Protein AF-A0A9X0DDA7-F1 (afdb_monomer_lite)

Secondary structure (DSSP, 8-state):
---HHHHBSS----SSSHHHHHHHHB--TTT-TT---HHHHHHH-EEEEEEEESS--HHHHHHHHHHHHHHHHHHHHH-SEEEEEEEEEEEEETTEEPHHHHHHHHHHHHHH---GGGPEEEEETTEEEEEEE-TTS-EEEEEEEETTTS--SHHHHHHHHHHIIIIIIHHHHHH--

pLDDT: mean 84.05, std 11.5, range [39.94, 97.0]

Radius of gyration: 23.12 Å; chains: 1; bounding box: 68×33×48 Å

Foldseek 3Di:
DDDCVQFFPDSDADPVCRVVRNVVGGDDPVPPPPPPVVVVCLQVDEAEAEEEEEPDDLVVLLVVLLVVLVCLVCVVVSNHAYEYEYEYFPQDEPHDGDPVVVSSLVSCCVRQVDDPVQWDWDADQQGIKTWDQGPSGYIYMYHRGYVVRFPGDPVRSVVVVCCCVVPPVVVVVVVVD

InterPro domains:
  IPR004835 Chitin synthase [PTHR22914] (6-169)

Organism: NCBI:txid174260

Structure (mmCIF, N/CA/C/O backbone):
data_AF-A0A9X0DDA7-F1
#
_entry.id   AF-A0A9X0DDA7-F1
#
loop_
_atom_site.group_PDB
_atom_site.id
_atom_site.type_symbol
_atom_site.label_atom_id
_atom_site.label_alt_id
_atom_site.label_comp_id
_atom_site.label_asym_id
_atom_site.label_entity_id
_atom_site.label_seq_id
_atom_site.pdbx_PDB_ins_code
_atom_site.Cartn_x
_atom_site.Cartn_y
_atom_site.Cartn_z
_atom_site.occupancy
_atom_site.B_iso_or_equiv
_atom_site.auth_seq_id
_atom_site.auth_comp_id
_atom_site.auth_asym_id
_atom_site.auth_atom_id
_atom_site.pdbx_PDB_model_num
ATOM 1 N N . MET A 1 1 ? 30.275 8.093 -29.494 1.00 56.16 1 MET A N 1
ATOM 2 C CA . MET A 1 1 ? 31.049 6.860 -29.222 1.00 56.16 1 MET A CA 1
ATOM 3 C C . MET A 1 1 ? 30.500 6.212 -27.956 1.00 56.16 1 MET A C 1
ATOM 5 O O . MET A 1 1 ? 30.146 6.948 -27.041 1.00 56.16 1 MET A O 1
ATOM 9 N N . ALA A 1 2 ? 30.347 4.885 -27.920 1.00 73.94 2 ALA A N 1
ATOM 10 C CA . ALA A 1 2 ? 29.876 4.165 -26.730 1.00 73.94 2 ALA A CA 1
ATOM 11 C C . ALA A 1 2 ? 30.948 4.181 -25.621 1.00 73.94 2 ALA A C 1
ATOM 13 O O . ALA A 1 2 ? 32.136 4.287 -25.921 1.00 73.94 2 ALA A O 1
ATOM 14 N N . LYS A 1 3 ? 30.540 4.111 -24.347 1.00 79.38 3 LYS A N 1
ATOM 15 C CA . LYS A 1 3 ? 31.478 4.109 -23.209 1.00 79.38 3 LYS A CA 1
ATOM 16 C C . LYS A 1 3 ? 32.212 2.768 -23.127 1.00 79.38 3 LYS A C 1
ATOM 18 O O . LYS A 1 3 ? 31.603 1.727 -23.349 1.00 79.38 3 LYS A O 1
ATOM 23 N N . GLU A 1 4 ? 33.477 2.773 -22.724 1.00 78.81 4 GLU A N 1
ATOM 24 C CA . GLU A 1 4 ? 34.276 1.547 -22.550 1.00 78.81 4 GLU A CA 1
ATOM 25 C C . GLU A 1 4 ? 33.597 0.529 -21.616 1.00 78.81 4 GLU A C 1
ATOM 27 O O . GLU A 1 4 ? 33.517 -0.654 -21.938 1.00 78.81 4 GLU A O 1
ATOM 32 N N . SER A 1 5 ? 32.975 1.008 -20.532 1.00 76.94 5 SER A N 1
ATOM 33 C CA . SER A 1 5 ? 32.204 0.185 -19.588 1.00 76.94 5 SER A CA 1
ATOM 34 C C . SER A 1 5 ? 30.989 -0.522 -20.197 1.00 76.94 5 SER A C 1
ATOM 36 O O . SER A 1 5 ? 30.481 -1.477 -19.614 1.00 76.94 5 SER A O 1
ATOM 38 N N . SER A 1 6 ? 30.505 -0.051 -21.350 1.00 77.00 6 SER A N 1
ATOM 39 C CA . SER A 1 6 ? 29.426 -0.700 -22.102 1.00 77.00 6 SER A CA 1
ATOM 40 C C . SER A 1 6 ? 29.931 -1.689 -23.151 1.00 77.00 6 SER A C 1
ATOM 42 O O . SER A 1 6 ? 29.166 -2.544 -23.580 1.00 77.00 6 SER A O 1
ATOM 44 N N . LEU A 1 7 ? 31.200 -1.587 -23.559 1.00 83.50 7 LEU A N 1
ATOM 45 C CA . LEU A 1 7 ? 31.784 -2.389 -24.636 1.00 83.50 7 LEU A CA 1
ATOM 46 C C . LEU A 1 7 ? 32.571 -3.597 -24.123 1.00 83.50 7 LEU A C 1
ATOM 48 O O . LEU A 1 7 ? 32.637 -4.600 -24.828 1.00 83.50 7 LEU A O 1
ATOM 52 N N . PHE A 1 8 ? 33.152 -3.517 -22.923 1.00 87.06 8 PHE A N 1
ATOM 53 C CA . PHE A 1 8 ? 34.007 -4.567 -22.364 1.00 87.06 8 PHE A CA 1
ATOM 54 C C . PHE A 1 8 ? 33.507 -5.054 -20.996 1.00 87.06 8 PHE A C 1
ATOM 56 O O . PHE A 1 8 ? 32.849 -4.317 -20.255 1.00 87.06 8 PHE A O 1
ATOM 63 N N . TRP A 1 9 ? 33.778 -6.312 -20.650 1.00 80.38 9 TRP A N 1
ATOM 64 C CA . TRP A 1 9 ? 33.483 -6.860 -19.319 1.00 80.38 9 TRP A CA 1
ATOM 65 C C . TRP A 1 9 ? 34.364 -6.209 -18.253 1.00 80.38 9 TRP A C 1
ATOM 67 O O . TRP A 1 9 ? 33.870 -5.792 -17.206 1.00 80.38 9 TRP A O 1
ATOM 77 N N . MET A 1 10 ? 35.645 -6.040 -18.573 1.00 83.81 10 MET A N 1
ATOM 78 C CA . MET A 1 10 ? 36.640 -5.343 -17.770 1.00 83.81 10 MET A CA 1
ATOM 79 C C . MET A 1 10 ? 37.211 -4.166 -18.574 1.00 83.81 10 MET A C 1
ATOM 81 O O . MET A 1 10 ? 37.868 -4.397 -19.584 1.00 83.81 10 MET A O 1
ATOM 85 N N . PRO A 1 11 ? 37.010 -2.906 -18.166 1.00 81.19 11 PRO A N 1
ATOM 86 C CA . PRO A 1 11 ? 37.596 -1.752 -18.847 1.00 81.19 11 PRO A CA 1
ATOM 87 C C . PRO A 1 11 ? 39.070 -1.602 -18.435 1.00 81.19 11 PRO A C 1
ATOM 89 O O . PRO A 1 11 ? 39.436 -0.725 -17.654 1.00 81.19 11 PRO A O 1
ATOM 92 N N . THR A 1 12 ? 39.902 -2.560 -18.841 1.00 86.12 12 THR A N 1
ATOM 93 C CA . THR A 1 12 ? 41.324 -2.622 -18.496 1.00 86.12 12 THR A CA 1
ATOM 94 C C . THR A 1 12 ? 42.169 -2.834 -19.741 1.00 86.12 12 THR A C 1
ATOM 96 O O . THR A 1 12 ? 41.787 -3.551 -20.667 1.00 86.12 12 THR A O 1
ATOM 99 N N . TYR A 1 13 ? 43.356 -2.234 -19.740 1.00 86.62 13 TYR A N 1
ATOM 100 C CA . TYR A 1 13 ? 44.338 -2.387 -20.804 1.00 86.62 13 TYR A CA 1
ATOM 101 C C . TYR A 1 13 ? 45.270 -3.574 -20.528 1.00 86.62 13 TYR A C 1
ATOM 103 O O . TYR A 1 13 ? 45.817 -3.693 -19.431 1.00 86.62 13 TYR A O 1
ATOM 111 N N . ASN A 1 14 ? 45.489 -4.423 -21.534 1.00 89.25 14 ASN A N 1
ATOM 112 C CA . ASN A 1 14 ? 46.478 -5.498 -21.497 1.00 89.25 14 ASN A CA 1
ATOM 113 C C . ASN A 1 14 ? 47.462 -5.322 -22.661 1.00 89.25 14 ASN A C 1
ATOM 115 O O . ASN A 1 14 ? 47.092 -5.499 -23.817 1.00 89.25 14 ASN A O 1
ATOM 119 N N . GLY A 1 15 ? 48.710 -4.967 -22.347 1.00 90.06 15 GLY A N 1
ATOM 120 C CA . GLY A 1 15 ? 49.747 -4.718 -23.353 1.00 90.06 15 GLY A CA 1
ATOM 121 C C . GLY A 1 15 ? 50.476 -5.967 -23.856 1.00 90.06 15 GLY A C 1
ATOM 122 O O . GLY A 1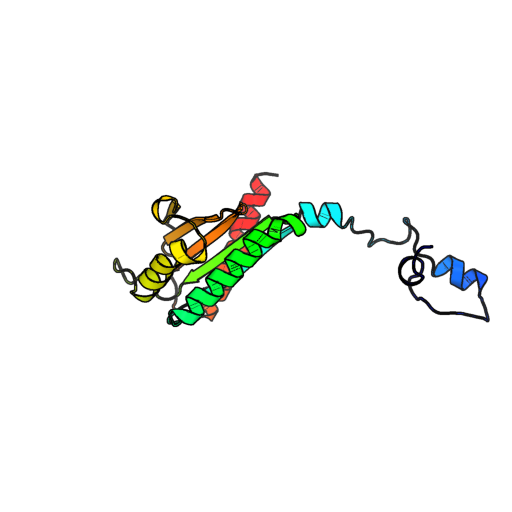 15 ? 51.162 -5.884 -24.867 1.00 90.06 15 GLY A O 1
ATOM 123 N N . VAL A 1 16 ? 50.349 -7.111 -23.174 1.00 92.56 16 VAL A N 1
ATOM 124 C CA . VAL A 1 16 ? 51.055 -8.351 -23.549 1.00 92.56 16 VAL A CA 1
ATOM 125 C C . VAL A 1 16 ? 50.271 -9.125 -24.611 1.00 92.56 16 VAL A C 1
ATOM 127 O O . VAL A 1 16 ? 50.860 -9.688 -25.526 1.00 92.56 16 VAL A O 1
ATOM 130 N N . LEU A 1 17 ? 48.939 -9.128 -24.509 1.00 91.75 17 LEU A N 1
ATOM 131 C CA . LEU A 1 17 ? 48.029 -9.821 -25.428 1.00 91.75 17 LEU A CA 1
ATOM 132 C C . LEU A 1 17 ? 46.852 -8.912 -25.792 1.00 91.75 17 LEU A C 1
ATOM 134 O O . LEU A 1 17 ? 45.703 -9.208 -25.466 1.00 91.75 17 LEU A O 1
ATOM 138 N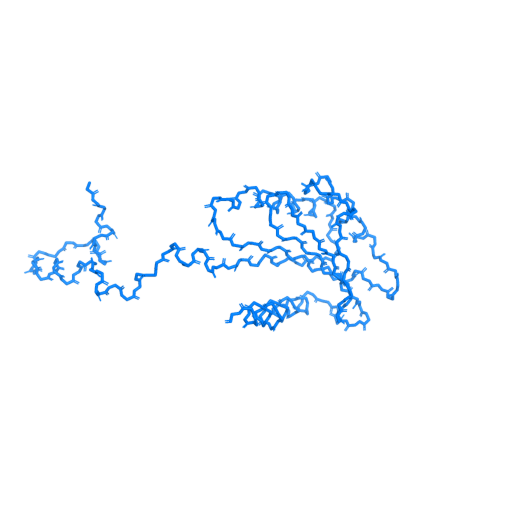 N . LEU A 1 18 ? 47.141 -7.772 -26.422 1.00 90.94 18 LEU A N 1
ATOM 139 C CA . LEU A 1 18 ? 46.137 -6.736 -26.673 1.00 90.94 18 LEU A CA 1
ATOM 140 C C . LEU A 1 18 ? 44.966 -7.245 -27.521 1.00 90.94 18 LEU A C 1
ATOM 142 O O . LEU A 1 18 ? 43.811 -7.044 -27.154 1.00 90.94 18 LEU A O 1
ATOM 146 N N . GLU A 1 19 ? 45.246 -7.919 -28.636 1.00 90.44 19 GLU A N 1
ATOM 147 C CA . GLU A 1 19 ? 44.202 -8.351 -29.571 1.00 90.44 19 GLU A CA 1
ATOM 148 C C . GLU A 1 19 ? 43.313 -9.445 -28.972 1.00 90.44 19 GLU A C 1
ATOM 150 O O . GLU A 1 19 ? 42.088 -9.353 -29.036 1.00 90.44 19 GLU A O 1
ATOM 155 N N . GLN A 1 20 ? 43.910 -10.445 -28.320 1.00 91.50 20 GLN A N 1
ATOM 156 C CA . GLN A 1 20 ? 43.175 -11.520 -27.654 1.00 91.50 20 GLN A CA 1
ATOM 157 C C . GLN A 1 20 ? 42.358 -10.980 -26.480 1.00 91.50 20 GLN A C 1
ATOM 159 O O . GLN A 1 20 ? 41.206 -11.377 -26.303 1.00 91.50 20 GLN A O 1
ATOM 164 N N . HIS A 1 21 ? 42.926 -10.048 -25.706 1.00 90.06 21 HIS A N 1
ATOM 165 C CA . HIS A 1 21 ? 42.217 -9.381 -24.617 1.00 90.06 21 HIS A CA 1
ATOM 166 C C . HIS A 1 21 ? 41.020 -8.602 -25.151 1.00 90.06 21 HIS A C 1
ATOM 168 O O . HIS A 1 21 ? 39.920 -8.793 -24.655 1.00 90.06 21 HIS A O 1
ATOM 174 N N . LEU A 1 22 ? 41.179 -7.794 -26.203 1.00 88.75 22 LEU A N 1
ATOM 175 C CA . LEU A 1 22 ? 40.065 -7.053 -26.800 1.00 88.75 22 LEU A CA 1
ATOM 176 C C . LEU A 1 22 ? 38.978 -7.975 -27.367 1.00 88.75 22 LEU A C 1
ATOM 178 O O . LEU A 1 22 ? 37.800 -7.683 -27.181 1.00 88.75 22 LEU A O 1
ATOM 182 N N . LEU A 1 23 ? 39.347 -9.075 -28.030 1.00 87.00 23 LEU A N 1
ATOM 183 C CA . LEU A 1 23 ? 38.392 -10.020 -28.619 1.00 87.00 23 LEU A CA 1
ATOM 184 C C . LEU A 1 23 ? 37.579 -10.775 -27.559 1.00 87.00 23 LEU A C 1
ATOM 186 O O . LEU A 1 23 ? 36.363 -10.890 -27.700 1.00 87.00 23 LEU A O 1
ATOM 190 N N . LEU A 1 24 ? 38.235 -11.269 -26.504 1.00 85.12 24 LEU A N 1
ATOM 191 C CA . LEU A 1 24 ? 37.601 -12.071 -25.449 1.00 85.12 24 LEU A CA 1
ATOM 192 C C . LEU A 1 24 ? 36.859 -11.224 -24.410 1.00 85.12 24 LEU A C 1
ATOM 194 O O . LEU A 1 24 ? 35.877 -11.670 -23.826 1.00 85.12 24 LEU A O 1
ATOM 198 N N . ASN A 1 25 ? 37.327 -10.002 -24.163 1.00 86.12 25 ASN A N 1
ATOM 199 C CA . ASN A 1 25 ? 36.762 -9.101 -23.162 1.00 86.12 25 ASN A CA 1
ATOM 200 C C . ASN A 1 25 ? 35.614 -8.246 -23.721 1.00 86.12 25 ASN A C 1
ATOM 202 O O . ASN A 1 25 ? 34.936 -7.554 -22.962 1.00 86.12 25 ASN A O 1
ATOM 206 N N . ARG A 1 26 ? 35.387 -8.253 -25.041 1.00 85.31 26 ARG A N 1
ATOM 207 C CA . ARG A 1 26 ? 34.272 -7.535 -25.667 1.00 85.31 26 ARG A CA 1
ATOM 208 C C . ARG A 1 26 ? 32.942 -8.175 -25.281 1.00 85.31 26 ARG A C 1
ATOM 210 O O . ARG A 1 26 ? 32.769 -9.386 -25.383 1.00 85.31 26 ARG A O 1
ATOM 217 N N . ARG A 1 27 ? 31.973 -7.348 -24.896 1.00 79.50 27 ARG A N 1
ATOM 218 C CA . ARG A 1 27 ? 30.587 -7.782 -24.716 1.00 79.50 27 ARG A CA 1
ATOM 219 C C . ARG A 1 27 ? 29.956 -7.979 -26.091 1.00 79.50 27 ARG A C 1
ATOM 221 O O . ARG A 1 27 ? 29.795 -7.014 -26.836 1.00 79.50 27 ARG A O 1
ATOM 228 N N . ASN A 1 28 ? 29.598 -9.217 -26.414 1.00 73.38 28 ASN A N 1
ATOM 229 C CA . ASN A 1 28 ? 28.855 -9.563 -27.623 1.00 73.38 28 ASN A CA 1
ATOM 230 C C . ASN A 1 28 ? 27.470 -10.097 -27.239 1.00 73.38 28 ASN A C 1
ATOM 232 O O . ASN A 1 28 ? 27.333 -10.734 -26.198 1.00 73.38 28 ASN A O 1
ATOM 236 N N . GLU A 1 29 ? 26.471 -9.917 -28.108 1.00 65.88 29 GLU A N 1
ATOM 237 C CA . GLU A 1 29 ? 25.095 -10.407 -27.889 1.00 65.88 29 GLU A CA 1
ATOM 238 C C . GLU A 1 29 ? 25.026 -11.926 -27.633 1.00 65.88 29 GLU A C 1
ATOM 240 O O . GLU A 1 29 ? 24.130 -12.389 -26.941 1.00 65.88 29 GLU A O 1
ATOM 245 N N . ILE A 1 30 ? 25.993 -12.692 -28.154 1.00 65.75 30 ILE A N 1
ATOM 246 C CA . ILE A 1 30 ? 26.083 -14.158 -28.018 1.00 65.75 30 ILE A CA 1
ATOM 247 C C . ILE A 1 30 ? 26.724 -14.585 -26.685 1.00 65.75 30 ILE A C 1
ATOM 249 O O . ILE A 1 30 ? 26.402 -15.641 -26.161 1.00 65.75 30 ILE A O 1
ATOM 253 N N . THR A 1 31 ? 27.659 -13.793 -26.151 1.00 60.59 31 THR A N 1
ATOM 254 C CA . THR A 1 31 ? 28.410 -14.109 -24.914 1.00 60.59 31 THR A CA 1
ATOM 255 C C . THR A 1 31 ? 27.774 -13.515 -23.663 1.00 60.59 31 THR A C 1
ATOM 257 O O . THR A 1 31 ? 28.211 -13.773 -22.547 1.00 60.59 31 THR A O 1
ATOM 260 N N . ASP A 1 32 ? 26.807 -12.628 -23.856 1.00 64.12 32 ASP A N 1
ATOM 261 C CA . ASP A 1 32 ? 26.129 -11.914 -22.793 1.00 64.12 32 ASP A CA 1
ATOM 262 C C . ASP A 1 32 ? 24.838 -12.673 -22.457 1.00 64.12 32 ASP A C 1
ATOM 264 O O . ASP A 1 32 ? 23.732 -12.255 -22.795 1.00 64.12 32 ASP A O 1
ATOM 268 N N . ASP A 1 33 ? 25.001 -13.813 -21.767 1.00 55.16 33 ASP A N 1
ATOM 269 C CA . ASP A 1 33 ? 23.911 -14.631 -21.193 1.00 55.16 33 ASP A CA 1
ATOM 270 C C . ASP A 1 33 ? 22.979 -13.801 -20.278 1.00 55.16 33 ASP A C 1
ATOM 272 O O . ASP A 1 33 ? 21.862 -14.205 -19.955 1.00 55.16 33 ASP A O 1
ATOM 276 N N . TYR A 1 34 ? 23.439 -12.609 -19.878 1.00 54.59 34 TYR A N 1
ATOM 277 C CA . TYR A 1 34 ? 22.748 -11.617 -19.066 1.00 54.59 34 TYR A CA 1
ATOM 278 C C . TYR A 1 34 ? 22.339 -10.366 -19.859 1.00 54.59 34 TYR A C 1
ATOM 280 O O . TYR A 1 34 ? 22.093 -9.323 -19.241 1.00 54.59 34 TYR A O 1
ATOM 288 N N . GLN A 1 35 ? 22.143 -10.450 -21.185 1.00 54.81 35 GLN A N 1
ATOM 289 C CA . GLN A 1 35 ? 21.286 -9.499 -21.909 1.00 54.81 35 GLN A CA 1
ATOM 290 C C . GLN A 1 35 ? 19.837 -9.681 -21.477 1.00 54.81 35 GLN A C 1
ATOM 292 O O . GLN A 1 35 ? 18.933 -10.030 -22.239 1.00 54.81 35 GLN A O 1
ATOM 297 N N . VAL A 1 36 ? 19.592 -9.418 -20.202 1.00 57.78 36 VAL A N 1
ATOM 298 C CA . VAL A 1 36 ? 18.261 -9.331 -19.686 1.00 57.78 36 VAL A CA 1
ATOM 299 C C . VAL A 1 36 ? 17.673 -8.095 -20.335 1.00 57.78 36 VAL A C 1
ATOM 301 O O . VAL A 1 36 ? 18.057 -6.969 -20.016 1.00 57.78 36 VAL A O 1
ATOM 304 N N . LYS A 1 37 ? 16.782 -8.306 -21.307 1.00 63.62 37 LYS A N 1
ATOM 305 C CA . LYS A 1 37 ? 16.078 -7.239 -22.012 1.00 63.62 37 LYS A CA 1
ATOM 306 C C . LYS A 1 37 ? 15.376 -6.375 -20.973 1.00 63.62 37 LYS A C 1
ATOM 308 O O . LYS A 1 37 ? 14.265 -6.663 -20.533 1.00 63.62 37 LYS A O 1
ATOM 313 N N . GLN A 1 38 ? 16.034 -5.293 -20.573 1.00 63.09 38 GLN A N 1
ATOM 314 C CA . GLN A 1 38 ? 15.631 -4.485 -19.426 1.00 63.09 38 GLN A CA 1
ATOM 315 C C . GLN A 1 38 ? 14.215 -3.927 -19.610 1.00 63.09 38 GLN A C 1
ATOM 317 O O . GLN A 1 38 ? 13.481 -3.760 -18.644 1.00 63.09 38 GLN A O 1
ATOM 322 N N . ARG A 1 39 ? 13.803 -3.707 -20.865 1.00 63.56 39 ARG A N 1
ATOM 323 C CA . ARG A 1 39 ? 12.437 -3.315 -21.232 1.00 63.56 39 ARG A CA 1
ATOM 324 C C . ARG A 1 39 ? 11.403 -4.413 -20.961 1.00 63.56 39 ARG A C 1
ATOM 326 O O . ARG A 1 39 ? 10.349 -4.101 -20.422 1.00 63.56 39 ARG A O 1
ATOM 333 N N . GLU A 1 40 ? 11.698 -5.669 -21.296 1.00 65.31 40 GLU A N 1
ATOM 334 C CA . GLU A 1 40 ? 10.802 -6.801 -21.012 1.00 65.31 40 GLU A CA 1
ATOM 335 C C . GLU A 1 40 ? 10.715 -7.065 -19.503 1.00 65.31 40 GLU A C 1
ATOM 337 O O . GLU A 1 40 ? 9.615 -7.224 -18.984 1.00 65.31 40 GLU A O 1
ATOM 342 N N . LEU A 1 41 ? 11.833 -6.993 -18.767 1.00 66.81 41 LEU A N 1
ATOM 343 C CA . LEU A 1 41 ? 11.803 -7.071 -17.300 1.00 66.81 41 LEU A CA 1
ATOM 344 C C . LEU A 1 41 ? 10.965 -5.969 -16.665 1.00 66.81 41 LEU A C 1
ATOM 346 O O . LEU A 1 41 ? 10.208 -6.226 -15.737 1.00 66.81 41 LEU A O 1
ATOM 350 N N . VAL A 1 42 ? 11.142 -4.725 -17.110 1.00 70.00 42 VAL A N 1
ATOM 351 C CA . VAL A 1 42 ? 10.420 -3.582 -16.545 1.00 70.00 42 VAL A CA 1
ATOM 352 C C . VAL A 1 42 ? 8.918 -3.753 -16.756 1.00 70.00 42 VAL A C 1
ATOM 354 O O . VAL A 1 42 ? 8.160 -3.556 -15.812 1.00 70.00 42 VAL A O 1
ATOM 357 N N . ASN A 1 43 ? 8.501 -4.200 -17.940 1.00 68.62 43 ASN A N 1
ATOM 358 C CA . ASN A 1 43 ? 7.089 -4.434 -18.231 1.00 68.62 43 ASN A CA 1
ATOM 359 C C . ASN A 1 43 ? 6.518 -5.649 -17.476 1.00 68.62 43 ASN A C 1
ATOM 361 O O . ASN A 1 43 ? 5.347 -5.635 -17.108 1.00 68.62 43 ASN A O 1
ATOM 365 N N . ASN A 1 44 ? 7.337 -6.672 -17.215 1.00 72.50 44 ASN A N 1
ATOM 366 C CA . ASN A 1 44 ? 6.914 -7.908 -16.549 1.00 72.50 44 ASN A CA 1
ATOM 367 C C . ASN A 1 44 ? 7.150 -7.913 -15.029 1.00 72.50 44 ASN A C 1
ATOM 369 O O . ASN A 1 44 ? 6.862 -8.919 -14.383 1.00 72.50 44 ASN A O 1
ATOM 373 N N . SER A 1 45 ? 7.681 -6.831 -14.449 1.00 80.44 45 SER A N 1
ATOM 374 C CA . SER A 1 45 ? 7.966 -6.747 -13.013 1.00 80.44 45 SER A CA 1
ATOM 375 C C . SER A 1 45 ? 6.900 -5.948 -12.270 1.00 80.44 45 SER A C 1
ATOM 377 O O . SER A 1 45 ? 6.557 -4.819 -12.631 1.00 80.44 45 SER A O 1
ATOM 379 N N . CYS A 1 46 ? 6.408 -6.545 -11.185 1.00 85.00 46 CYS A N 1
ATOM 380 C CA . CYS A 1 46 ? 5.531 -5.905 -10.216 1.00 85.00 46 CYS A CA 1
ATOM 381 C C . CYS A 1 46 ? 6.301 -5.649 -8.917 1.00 85.00 46 CYS A C 1
ATOM 383 O O . CYS A 1 46 ? 7.003 -6.528 -8.416 1.00 85.00 46 CYS A O 1
ATOM 385 N N . VAL A 1 47 ? 6.184 -4.439 -8.375 1.00 89.06 47 VAL A N 1
ATOM 386 C CA . VAL A 1 47 ? 6.799 -4.033 -7.108 1.00 89.06 47 VAL A CA 1
ATOM 387 C C . VAL A 1 47 ? 5.715 -3.929 -6.044 1.00 89.06 47 VAL A C 1
ATOM 389 O O . VAL A 1 47 ? 4.791 -3.129 -6.172 1.00 89.06 47 VAL A O 1
ATOM 392 N N . TYR A 1 48 ? 5.865 -4.704 -4.972 1.00 91.19 48 TYR A N 1
ATOM 393 C CA . TYR A 1 48 ? 4.976 -4.666 -3.814 1.00 91.19 48 TYR A CA 1
ATOM 394 C C . TYR A 1 48 ? 5.636 -3.899 -2.668 1.00 91.19 48 TYR A C 1
ATOM 396 O O . TYR A 1 48 ? 6.641 -4.337 -2.107 1.00 91.19 48 TYR A O 1
ATOM 404 N N . ILE A 1 49 ? 5.061 -2.759 -2.296 1.00 93.25 49 ILE A N 1
ATOM 405 C CA . ILE A 1 49 ? 5.499 -1.957 -1.151 1.00 93.25 49 ILE A CA 1
ATOM 406 C C . ILE A 1 49 ? 4.690 -2.404 0.062 1.00 93.25 49 ILE A C 1
ATOM 408 O O . ILE A 1 49 ? 3.501 -2.113 0.144 1.00 93.25 49 ILE A O 1
ATOM 412 N N . CYS A 1 50 ? 5.318 -3.115 0.996 1.00 91.94 50 CYS A N 1
ATOM 413 C CA . CYS A 1 50 ? 4.659 -3.607 2.206 1.00 91.94 50 CYS A CA 1
ATOM 414 C C . CYS A 1 50 ? 5.139 -2.830 3.434 1.00 91.94 50 CYS A C 1
ATOM 416 O O . CYS A 1 50 ? 6.317 -2.888 3.782 1.00 91.94 50 CYS A O 1
ATOM 418 N N . THR A 1 51 ? 4.216 -2.167 4.128 1.00 92.19 51 THR A N 1
ATOM 419 C CA . THR A 1 51 ? 4.498 -1.420 5.361 1.00 92.19 51 THR A CA 1
ATOM 420 C C . THR A 1 51 ? 3.632 -1.945 6.497 1.00 92.19 51 THR A C 1
ATOM 422 O O . THR A 1 51 ? 2.470 -2.281 6.289 1.00 92.19 51 THR A O 1
ATOM 425 N N . THR A 1 52 ? 4.168 -2.020 7.715 1.00 90.44 52 THR A N 1
ATOM 426 C CA . THR A 1 52 ? 3.398 -2.408 8.908 1.00 90.44 52 THR A CA 1
ATOM 427 C C . THR A 1 52 ? 3.170 -1.205 9.812 1.00 90.44 52 THR A C 1
ATOM 429 O O . THR A 1 52 ? 4.128 -0.493 10.093 1.00 90.44 52 THR A O 1
ATOM 432 N N . MET A 1 53 ? 1.950 -1.034 10.318 1.00 90.62 53 MET A N 1
ATOM 433 C CA . MET A 1 53 ? 1.580 0.003 11.288 1.00 90.62 53 MET A CA 1
ATOM 434 C C . MET A 1 53 ? 0.945 -0.609 12.535 1.00 90.62 53 MET A C 1
ATOM 436 O O . MET A 1 53 ? 0.374 -1.701 12.475 1.00 90.62 53 MET A O 1
ATOM 440 N N . TYR A 1 54 ? 1.030 0.106 13.656 1.00 87.06 54 TYR A N 1
ATOM 441 C CA . TYR A 1 54 ? 0.291 -0.220 14.877 1.00 87.06 54 TYR A CA 1
ATOM 442 C C . TYR A 1 54 ? -0.195 1.047 15.596 1.00 87.06 54 TYR A C 1
ATOM 444 O O . TYR A 1 54 ? -1.276 1.543 15.301 1.00 87.06 54 TYR A O 1
ATOM 452 N N . HIS A 1 55 ? 0.608 1.591 16.509 1.00 86.88 55 HIS A N 1
ATOM 453 C CA . HIS A 1 55 ? 0.314 2.809 17.270 1.00 86.88 55 HIS A CA 1
ATOM 454 C C . HIS A 1 55 ? 1.249 3.943 16.844 1.00 86.88 55 HIS A C 1
ATOM 456 O O . HIS A 1 55 ? 1.890 4.567 17.684 1.00 86.88 55 HIS A O 1
ATOM 462 N N . GLU A 1 56 ? 1.366 4.148 15.534 1.00 89.25 56 GLU A N 1
ATOM 463 C CA . GLU A 1 56 ? 2.138 5.272 14.998 1.00 89.25 56 GLU A CA 1
ATOM 464 C C . GLU A 1 56 ? 1.396 6.590 15.283 1.00 89.25 56 GLU A C 1
ATOM 466 O O . GLU A 1 56 ? 0.179 6.600 15.516 1.00 89.25 56 GLU A O 1
ATOM 471 N N . ILE A 1 57 ? 2.113 7.710 15.270 1.00 94.25 57 ILE A N 1
ATOM 472 C CA . ILE A 1 57 ? 1.491 9.035 15.418 1.00 94.25 57 ILE A CA 1
ATOM 473 C C . ILE A 1 57 ? 0.972 9.558 14.072 1.00 94.25 57 ILE A C 1
ATOM 475 O O . ILE A 1 57 ? 1.378 9.100 13.005 1.00 94.25 57 ILE A O 1
ATOM 479 N N . GLU A 1 58 ? 0.069 10.544 14.106 1.00 94.75 58 GLU A N 1
ATOM 480 C CA . GLU A 1 58 ? -0.556 11.114 12.898 1.00 94.75 58 GLU A CA 1
ATOM 481 C C . GLU A 1 58 ? 0.477 11.601 11.877 1.00 94.75 58 GLU A C 1
ATOM 483 O O . GLU A 1 58 ? 0.362 11.306 10.692 1.00 94.75 58 GLU A O 1
ATOM 488 N N . GLN A 1 59 ? 1.532 12.260 12.357 1.00 95.12 59 GLN A N 1
ATOM 489 C CA . GLN A 1 59 ? 2.610 12.811 11.534 1.00 95.12 59 GLN A CA 1
ATOM 490 C C . GLN A 1 59 ? 3.390 11.719 10.785 1.00 95.12 59 GLN A C 1
ATOM 492 O O . GLN A 1 59 ? 3.701 11.882 9.608 1.00 95.12 59 GLN A O 1
ATOM 497 N N . GLU A 1 60 ? 3.668 10.584 11.434 1.00 95.38 60 GLU A N 1
ATOM 498 C CA . GLU A 1 60 ? 4.361 9.446 10.815 1.00 95.38 60 GLU A CA 1
ATOM 499 C C . GLU A 1 60 ? 3.480 8.763 9.763 1.00 95.38 60 GLU A C 1
ATOM 501 O O . GLU A 1 60 ? 3.951 8.417 8.676 1.00 95.38 60 GLU A O 1
ATOM 506 N N . MET A 1 61 ? 2.181 8.608 10.055 1.00 95.50 61 MET A N 1
ATOM 507 C CA . MET A 1 61 ? 1.215 8.088 9.085 1.00 95.50 61 MET A CA 1
ATOM 508 C C . MET A 1 61 ? 1.105 9.012 7.872 1.00 95.50 61 MET A C 1
ATOM 510 O O . MET A 1 61 ? 1.163 8.543 6.736 1.00 95.50 61 MET A O 1
ATOM 514 N N . GLU A 1 62 ? 0.976 10.318 8.103 1.00 96.38 62 GLU A N 1
ATOM 515 C CA . GLU A 1 62 ? 0.897 11.328 7.051 1.00 96.38 62 GLU A CA 1
ATOM 516 C C . GLU A 1 62 ? 2.164 11.327 6.184 1.00 96.38 62 GLU A C 1
ATOM 518 O O . GLU A 1 62 ? 2.062 11.305 4.957 1.00 96.38 62 GLU A O 1
ATOM 523 N N . GLN A 1 63 ? 3.352 11.257 6.790 1.00 96.88 63 GLN A N 1
ATOM 524 C CA . GLN A 1 63 ? 4.620 11.194 6.061 1.00 96.88 63 GLN A CA 1
ATOM 525 C C . GLN A 1 63 ? 4.710 9.961 5.150 1.00 96.88 63 GLN A C 1
ATOM 527 O O . GLN A 1 63 ? 5.167 10.066 4.004 1.00 96.88 63 GLN A O 1
ATOM 532 N N . LEU A 1 64 ? 4.255 8.793 5.620 1.00 96.69 64 LEU A N 1
ATOM 533 C CA . LEU A 1 64 ? 4.200 7.607 4.768 1.00 96.69 64 LEU A CA 1
ATOM 534 C C . LEU A 1 64 ? 3.231 7.812 3.601 1.00 96.69 64 LEU A C 1
ATOM 536 O O . LEU A 1 64 ? 3.565 7.474 2.467 1.00 96.69 64 LEU A O 1
ATOM 540 N N . LEU A 1 65 ? 2.038 8.351 3.860 1.00 97.00 65 LEU A N 1
ATOM 541 C CA . LEU A 1 65 ? 1.037 8.560 2.816 1.00 97.00 65 LEU A CA 1
ATOM 542 C C . LEU A 1 65 ? 1.516 9.562 1.756 1.00 97.00 65 LEU A C 1
ATOM 544 O O . LEU A 1 65 ? 1.328 9.303 0.568 1.00 97.00 65 LEU A O 1
ATOM 548 N N . HIS A 1 66 ? 2.205 10.639 2.148 1.00 97.00 66 HIS A N 1
ATOM 549 C CA . HIS A 1 66 ? 2.863 11.549 1.198 1.00 97.00 66 HIS A CA 1
ATOM 550 C C . HIS A 1 66 ? 3.927 10.830 0.367 1.00 97.00 66 HIS A C 1
ATOM 552 O O . HIS A 1 66 ? 3.935 10.947 -0.854 1.00 97.00 66 HIS A O 1
ATOM 558 N N . SER A 1 67 ? 4.748 9.986 0.996 1.00 96.62 67 SER A N 1
ATOM 559 C CA . SER A 1 67 ? 5.750 9.189 0.273 1.00 96.62 67 SER A CA 1
ATOM 560 C C . SER A 1 67 ? 5.103 8.262 -0.768 1.00 96.62 67 SER A C 1
ATOM 562 O O . SER A 1 67 ? 5.608 8.113 -1.880 1.00 96.62 67 SER A O 1
ATOM 564 N N . LEU A 1 68 ? 3.959 7.651 -0.442 1.00 96.44 68 LEU A N 1
ATOM 565 C CA . LEU A 1 68 ? 3.197 6.825 -1.384 1.00 96.44 68 LEU A CA 1
ATOM 566 C C . LEU A 1 68 ? 2.554 7.652 -2.505 1.00 96.44 68 LEU A C 1
ATOM 568 O O . LEU A 1 68 ? 2.494 7.177 -3.640 1.00 96.44 68 LEU A O 1
ATOM 572 N N . HIS A 1 69 ? 2.103 8.876 -2.214 1.00 95.69 69 HIS A N 1
ATOM 573 C CA . HIS A 1 69 ? 1.599 9.805 -3.227 1.00 95.69 69 HIS A CA 1
ATOM 574 C C . HIS A 1 69 ? 2.688 10.174 -4.241 1.00 95.69 69 HIS A C 1
ATOM 576 O O . HIS A 1 69 ? 2.452 10.126 -5.450 1.00 95.69 69 HIS A O 1
ATOM 582 N N . ASP A 1 70 ? 3.892 10.481 -3.760 1.00 94.25 70 ASP A N 1
ATOM 583 C CA . ASP A 1 70 ? 5.023 10.842 -4.614 1.00 94.25 70 ASP A CA 1
ATOM 584 C C . ASP A 1 70 ? 5.456 9.670 -5.502 1.00 94.25 70 ASP A C 1
ATOM 586 O O . ASP A 1 70 ? 5.747 9.853 -6.687 1.00 94.25 70 ASP A O 1
ATOM 590 N N . ILE A 1 71 ? 5.427 8.445 -4.964 1.00 93.69 71 ILE A N 1
ATOM 591 C CA . ILE A 1 71 ? 5.680 7.222 -5.736 1.00 93.69 71 ILE A CA 1
ATOM 592 C C . ILE A 1 71 ? 4.616 7.030 -6.824 1.00 93.69 71 ILE A C 1
ATOM 594 O O . ILE A 1 71 ? 4.970 6.727 -7.965 1.00 93.69 71 ILE A O 1
ATOM 598 N N . ASP A 1 72 ? 3.332 7.229 -6.511 1.00 94.19 72 ASP A N 1
ATOM 599 C CA . ASP A 1 72 ? 2.246 7.134 -7.495 1.00 94.19 72 ASP A CA 1
ATOM 600 C C . ASP A 1 72 ? 2.430 8.138 -8.642 1.00 94.19 72 ASP A C 1
ATOM 602 O O . ASP A 1 72 ? 2.343 7.756 -9.812 1.00 94.19 72 ASP A O 1
ATOM 606 N N . CYS A 1 73 ? 2.785 9.387 -8.319 1.00 91.31 73 CYS A N 1
ATOM 607 C CA . CYS A 1 73 ? 3.065 10.433 -9.306 1.00 91.31 73 CYS A CA 1
ATOM 608 C C . CYS A 1 73 ? 4.313 10.126 -10.150 1.00 91.31 73 CYS A C 1
ATOM 610 O O . CYS A 1 73 ? 4.342 10.385 -11.353 1.00 91.31 73 CYS A O 1
ATOM 612 N N . ALA A 1 74 ? 5.360 9.559 -9.546 1.00 89.62 74 ALA A N 1
ATOM 613 C CA . ALA A 1 74 ? 6.601 9.227 -10.243 1.00 89.62 74 ALA A CA 1
ATOM 614 C C . ALA A 1 74 ? 6.522 7.921 -11.057 1.00 89.62 74 ALA A C 1
ATOM 616 O O . ALA A 1 74 ? 7.402 7.664 -11.889 1.00 89.62 74 ALA A O 1
ATOM 617 N N . ARG A 1 75 ? 5.486 7.095 -10.849 1.00 83.81 75 ARG A N 1
ATOM 618 C CA . ARG A 1 75 ? 5.367 5.747 -11.427 1.00 83.81 75 ARG A CA 1
ATOM 619 C C . ARG A 1 75 ? 5.460 5.729 -12.948 1.00 83.81 75 ARG A C 1
ATOM 621 O O . ARG A 1 75 ? 6.084 4.809 -13.481 1.00 83.81 75 ARG A O 1
ATOM 628 N N . GLU A 1 76 ? 4.902 6.720 -13.647 1.00 76.50 76 GLU A N 1
ATOM 629 C CA . GLU A 1 76 ? 4.912 6.780 -15.121 1.00 76.50 76 GLU A CA 1
ATOM 630 C C . GLU A 1 76 ? 6.326 6.664 -15.707 1.00 76.50 76 GLU A C 1
ATOM 632 O O . GLU A 1 76 ? 6.526 6.024 -16.741 1.00 76.50 76 GLU A O 1
ATOM 637 N N . LYS A 1 77 ? 7.335 7.185 -14.998 1.00 77.62 77 LYS A N 1
ATOM 638 C CA . LYS A 1 77 ? 8.745 7.087 -15.400 1.00 77.62 77 LYS A CA 1
ATOM 639 C C . LYS A 1 77 ? 9.288 5.662 -15.302 1.00 77.62 77 LYS A C 1
ATOM 641 O O . LYS A 1 77 ? 10.162 5.281 -16.076 1.00 77.62 77 LYS A O 1
ATOM 646 N N . SER A 1 78 ? 8.788 4.880 -14.346 1.00 72.75 78 SER A N 1
ATOM 647 C CA . SER A 1 78 ? 9.284 3.533 -14.061 1.00 72.75 78 SER A CA 1
ATOM 648 C C . SER A 1 78 ? 8.745 2.472 -15.021 1.00 72.75 78 SER A C 1
ATOM 650 O O . SER A 1 78 ? 9.406 1.453 -15.189 1.00 72.75 78 SER A O 1
ATOM 652 N N . LYS A 1 79 ? 7.570 2.692 -15.639 1.00 76.81 79 LYS A N 1
ATOM 653 C CA . LYS A 1 79 ? 6.809 1.705 -16.441 1.00 76.81 79 LYS A CA 1
ATOM 654 C C . LYS A 1 79 ? 6.526 0.364 -15.736 1.00 76.81 79 LYS A C 1
ATOM 656 O O . LYS A 1 79 ? 6.077 -0.573 -16.386 1.00 76.81 79 LYS A O 1
ATOM 661 N N . ARG A 1 80 ? 6.763 0.268 -14.423 1.00 82.00 80 ARG A N 1
ATOM 662 C CA . ARG A 1 80 ? 6.510 -0.936 -13.622 1.00 82.00 80 ARG A CA 1
ATOM 663 C C . ARG A 1 80 ? 5.114 -0.898 -13.023 1.00 82.00 80 ARG A C 1
ATOM 665 O O . ARG A 1 80 ? 4.574 0.177 -12.743 1.00 82.00 80 ARG A O 1
ATOM 672 N N . GLN A 1 81 ? 4.558 -2.077 -12.771 1.00 86.25 81 GLN A N 1
ATOM 673 C CA . GLN A 1 81 ? 3.377 -2.195 -11.924 1.00 86.25 81 GLN A CA 1
ATOM 674 C C . GLN A 1 81 ? 3.814 -2.018 -10.469 1.00 86.25 81 GLN A C 1
ATOM 676 O O . GLN A 1 81 ? 4.780 -2.640 -10.029 1.00 86.25 81 GLN A O 1
ATOM 681 N N . ILE A 1 82 ? 3.149 -1.126 -9.740 1.00 91.31 82 ILE A N 1
ATOM 682 C CA . ILE A 1 82 ? 3.429 -0.881 -8.324 1.00 91.31 82 ILE A CA 1
ATOM 683 C C . ILE A 1 82 ? 2.123 -1.061 -7.560 1.00 91.31 82 ILE A C 1
ATOM 685 O O . ILE A 1 82 ? 1.087 -0.520 -7.954 1.00 91.31 82 ILE A O 1
ATOM 689 N N . GLU A 1 83 ? 2.189 -1.812 -6.468 1.00 92.88 83 GLU A N 1
ATOM 690 C CA . GLU A 1 83 ? 1.108 -1.958 -5.502 1.00 92.88 83 GLU A CA 1
ATOM 691 C C . GLU A 1 83 ? 1.635 -1.636 -4.102 1.00 92.88 83 GLU A C 1
ATOM 693 O O . GLU A 1 83 ? 2.724 -2.061 -3.715 1.00 92.88 83 GLU A O 1
ATOM 698 N N . SER A 1 84 ? 0.860 -0.883 -3.327 1.00 95.25 84 SER A N 1
ATOM 699 C CA . SER A 1 84 ? 1.182 -0.543 -1.944 1.00 95.25 84 SER A CA 1
ATOM 700 C C . SER A 1 84 ? 0.215 -1.218 -0.979 1.00 95.25 84 SER A C 1
ATOM 702 O O . SER A 1 84 ? -0.999 -1.209 -1.187 1.00 95.25 84 SER A O 1
ATOM 704 N N . HIS A 1 85 ? 0.767 -1.784 0.091 1.00 94.31 85 HIS A N 1
ATOM 705 C CA . HIS A 1 85 ? 0.077 -2.557 1.109 1.00 94.31 85 HIS A CA 1
ATOM 706 C C . HIS A 1 85 ? 0.476 -2.077 2.505 1.00 94.31 85 HIS A C 1
ATOM 708 O O . HIS A 1 85 ? 1.617 -2.251 2.934 1.00 94.31 85 HIS A O 1
ATOM 714 N N . ILE A 1 86 ? -0.481 -1.528 3.248 1.00 94.25 86 ILE A N 1
ATOM 715 C CA . ILE A 1 86 ? -0.311 -1.186 4.662 1.00 94.25 86 ILE A CA 1
ATOM 716 C C . ILE A 1 86 ? -0.991 -2.256 5.512 1.00 94.25 86 ILE A C 1
ATOM 718 O O . ILE A 1 86 ? -2.203 -2.430 5.446 1.00 94.25 86 ILE A O 1
ATOM 722 N N . PHE A 1 87 ? -0.220 -2.960 6.333 1.00 91.25 87 PHE A N 1
ATOM 723 C CA . PHE A 1 87 ? -0.699 -3.959 7.283 1.00 91.25 87 PHE A CA 1
ATOM 724 C C . PHE A 1 87 ? -0.824 -3.341 8.668 1.00 91.25 87 PHE A C 1
ATOM 726 O O . PHE A 1 87 ? 0.177 -3.068 9.331 1.00 91.25 87 PHE A O 1
ATOM 733 N N . PHE A 1 88 ? -2.059 -3.141 9.109 1.00 91.06 88 PHE A N 1
ATOM 734 C CA . PHE A 1 88 ? -2.365 -2.511 10.382 1.00 91.06 88 PHE A CA 1
ATOM 735 C C . PHE A 1 88 ? -2.590 -3.589 11.452 1.00 91.06 88 PHE A C 1
ATOM 737 O O . PHE A 1 88 ? -3.592 -4.309 11.414 1.00 91.06 88 PHE A O 1
ATOM 744 N N . ASP A 1 89 ? -1.640 -3.736 12.380 1.00 88.81 89 ASP A N 1
ATOM 745 C CA . ASP A 1 89 ? -1.770 -4.629 13.540 1.00 88.81 89 ASP A CA 1
ATOM 746 C C . ASP A 1 89 ? -2.752 -4.010 14.542 1.00 88.81 89 ASP A C 1
ATOM 748 O O . ASP A 1 89 ? -2.833 -2.790 14.651 1.00 88.81 89 ASP A O 1
ATOM 752 N N . GLY A 1 90 ? -3.524 -4.803 15.283 1.00 85.00 90 GLY A N 1
ATOM 753 C CA . GLY A 1 90 ? -4.424 -4.203 16.272 1.00 85.00 90 GLY A CA 1
ATOM 754 C C . GLY A 1 90 ? -5.611 -3.426 15.706 1.00 85.00 90 GLY A C 1
ATOM 755 O O . GLY A 1 90 ? -6.160 -2.597 16.434 1.00 85.00 90 GLY A O 1
ATOM 756 N N . ALA A 1 91 ? -5.979 -3.632 14.438 1.00 85.50 91 ALA A N 1
ATOM 757 C CA . ALA A 1 91 ? -6.957 -2.792 13.752 1.00 85.50 91 ALA A CA 1
ATOM 758 C C . ALA A 1 91 ? -8.399 -3.054 14.200 1.00 85.50 91 ALA A C 1
ATOM 760 O O . ALA A 1 91 ? -9.171 -2.109 14.364 1.00 85.50 91 ALA A O 1
ATOM 761 N N . ILE A 1 92 ? -8.749 -4.328 14.389 1.00 84.81 92 ILE A N 1
ATOM 762 C CA . ILE A 1 92 ? -10.090 -4.769 14.776 1.00 84.81 92 ILE A CA 1
ATOM 763 C C . ILE A 1 92 ? -9.983 -5.568 16.077 1.00 84.81 92 ILE A C 1
ATOM 765 O O . ILE A 1 92 ? -9.151 -6.472 16.207 1.00 84.81 92 ILE A O 1
ATOM 769 N N . LYS A 1 93 ? -10.826 -5.224 17.053 1.00 79.62 93 LYS A N 1
ATOM 770 C CA . LYS A 1 93 ? -11.039 -6.013 18.273 1.00 79.62 93 LYS A CA 1
ATOM 771 C C . LYS A 1 93 ? -12.516 -6.390 18.348 1.00 79.62 93 LYS A C 1
ATOM 773 O O . LYS A 1 93 ? -13.339 -5.573 18.758 1.00 79.62 93 LYS A O 1
ATOM 778 N N . GLY A 1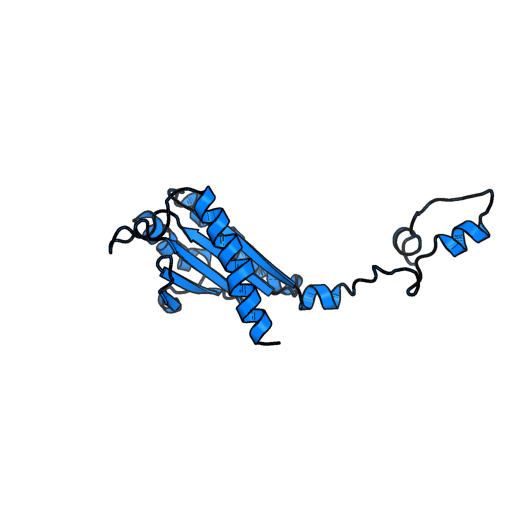 94 ? -12.848 -7.616 17.940 1.00 74.00 94 GLY A N 1
ATOM 779 C CA . GLY A 1 94 ? -14.241 -8.055 17.825 1.00 74.00 94 GLY A CA 1
ATOM 780 C C . GLY A 1 94 ? -14.933 -7.341 16.666 1.00 74.00 94 GLY A C 1
ATOM 781 O O . GLY A 1 94 ? -14.713 -7.708 15.519 1.00 74.00 94 GLY A O 1
ATOM 782 N N . ASP A 1 95 ? -15.712 -6.301 16.974 1.00 72.44 95 ASP A N 1
ATOM 783 C CA . ASP A 1 95 ? -16.443 -5.482 15.988 1.00 72.44 95 ASP A CA 1
ATOM 784 C C . ASP A 1 95 ? -16.100 -3.980 16.074 1.00 72.44 95 ASP A C 1
ATOM 786 O O . ASP A 1 95 ? -16.658 -3.144 15.369 1.00 72.44 95 ASP A O 1
ATOM 790 N N . VAL A 1 96 ? -15.156 -3.611 16.949 1.00 81.88 96 VAL A N 1
ATOM 791 C CA . VAL A 1 96 ? -14.757 -2.213 17.151 1.00 81.88 96 VAL A CA 1
ATOM 792 C C . VAL A 1 96 ? -13.465 -1.927 16.396 1.00 81.88 96 VAL A C 1
ATOM 794 O O . VAL A 1 96 ? -12.452 -2.616 16.573 1.00 81.88 96 VAL A O 1
ATOM 797 N N . LEU A 1 97 ? -13.505 -0.882 15.565 1.00 85.62 97 LEU A N 1
ATOM 798 C CA . LEU A 1 97 ? -12.337 -0.361 14.866 1.00 85.62 97 LEU A CA 1
ATOM 799 C C . LEU A 1 97 ? -11.482 0.481 15.815 1.00 85.62 97 LEU A C 1
ATOM 801 O O . LEU A 1 97 ? -11.996 1.289 16.585 1.00 85.62 97 LEU A O 1
ATOM 805 N N . ASN A 1 98 ? -10.167 0.313 15.742 1.00 89.19 98 ASN A N 1
ATOM 806 C CA . ASN A 1 98 ? -9.239 1.087 16.554 1.00 89.19 98 ASN A CA 1
ATOM 807 C C . ASN A 1 98 ? -9.182 2.566 16.105 1.00 89.19 98 ASN A C 1
ATOM 809 O O . ASN A 1 98 ? -9.197 2.861 14.909 1.00 89.19 98 ASN A O 1
ATOM 813 N N . ASN A 1 99 ? -9.039 3.495 17.055 1.00 90.75 99 ASN A N 1
ATOM 814 C CA . ASN A 1 99 ? -8.946 4.937 16.795 1.00 90.75 99 ASN A CA 1
ATOM 815 C C . ASN A 1 99 ? -7.779 5.291 15.862 1.00 90.75 99 ASN A C 1
ATOM 817 O O . ASN A 1 99 ? -7.926 6.150 14.999 1.00 90.75 99 ASN A O 1
ATOM 821 N N . TYR A 1 100 ? -6.650 4.584 15.964 1.00 92.00 100 TYR A N 1
ATOM 822 C CA . TYR A 1 100 ? -5.508 4.797 15.069 1.00 92.00 100 TYR A CA 1
ATOM 823 C C . TYR A 1 100 ? -5.821 4.442 13.607 1.00 92.00 100 TYR A C 1
ATOM 825 O O . TYR A 1 100 ? -5.286 5.055 12.688 1.00 92.00 100 TYR A O 1
ATOM 833 N N . VAL A 1 101 ? -6.725 3.485 13.372 1.00 91.50 101 VAL A N 1
ATOM 834 C CA . VAL A 1 101 ? -7.190 3.156 12.018 1.00 91.50 101 VAL A CA 1
ATOM 835 C C . VAL A 1 101 ? -8.096 4.265 11.493 1.00 91.50 101 VAL A C 1
ATOM 837 O O . VAL A 1 101 ? -7.977 4.651 10.334 1.00 91.50 101 VAL A O 1
ATOM 840 N N . LEU A 1 102 ? -8.983 4.800 12.339 1.00 92.06 102 LEU A N 1
ATOM 841 C CA . LEU A 1 102 ? -9.829 5.940 11.974 1.00 92.06 102 LEU A CA 1
ATOM 842 C C . LEU A 1 102 ? -8.985 7.170 11.625 1.00 92.06 102 LEU A C 1
ATOM 844 O O . LEU A 1 102 ? -9.267 7.825 10.624 1.00 92.06 102 LEU A O 1
ATOM 848 N N . GLN A 1 103 ? -7.924 7.426 12.394 1.00 94.06 103 GLN A N 1
ATOM 849 C CA . GLN A 1 103 ? -6.942 8.474 12.117 1.00 94.06 103 GLN A CA 1
ATOM 850 C C . GLN A 1 103 ? -6.241 8.249 10.772 1.00 94.06 103 GLN A C 1
ATOM 852 O O . GLN A 1 103 ? -6.147 9.163 9.962 1.00 94.06 103 GLN A O 1
ATOM 857 N N . LEU A 1 104 ? -5.797 7.025 10.472 1.00 94.75 104 LEU A N 1
ATOM 858 C CA . LEU A 1 104 ? -5.208 6.734 9.164 1.00 94.75 104 LEU A CA 1
ATOM 859 C C . LEU A 1 104 ? -6.208 6.995 8.026 1.00 94.75 104 LEU A C 1
ATOM 861 O O . LEU A 1 104 ? -5.858 7.605 7.018 1.00 94.75 104 LEU A O 1
ATOM 865 N N . ILE A 1 105 ? -7.460 6.554 8.183 1.00 93.56 105 ILE A N 1
ATOM 866 C CA . ILE A 1 105 ? -8.506 6.719 7.165 1.00 93.56 105 ILE A CA 1
ATOM 867 C C . ILE A 1 105 ? -8.850 8.197 6.946 1.00 93.56 105 ILE A C 1
ATOM 869 O O . ILE A 1 105 ? -9.094 8.590 5.804 1.00 93.56 105 ILE A O 1
ATOM 873 N N . SER A 1 106 ? -8.852 9.024 7.996 1.00 94.62 106 SER A N 1
ATOM 874 C CA . SER A 1 106 ? -9.129 10.459 7.867 1.00 94.62 106 S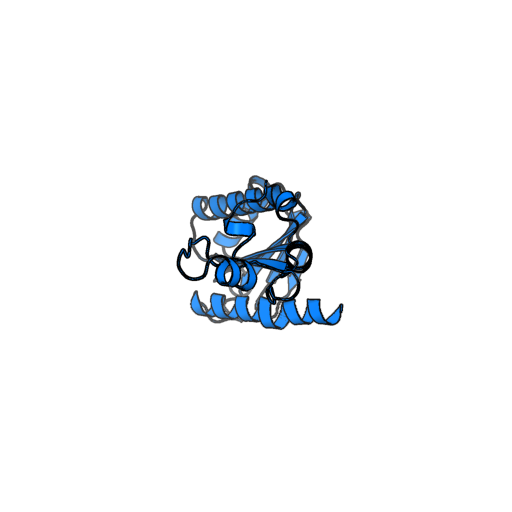ER A CA 1
ATOM 875 C C . SER A 1 106 ? -8.023 11.213 7.117 1.00 94.62 106 SER A C 1
ATOM 877 O O . SER A 1 106 ? -8.318 12.198 6.440 1.00 94.62 106 SER A O 1
ATOM 879 N N . LEU A 1 107 ? -6.776 10.729 7.160 1.00 95.38 107 LEU A N 1
ATOM 880 C CA . LEU A 1 107 ? -5.644 11.316 6.434 1.00 95.38 107 LEU A CA 1
ATOM 881 C C . LEU A 1 107 ? -5.633 10.992 4.933 1.00 95.38 107 LEU A C 1
ATOM 883 O O . LEU A 1 107 ? -5.065 11.755 4.146 1.00 95.38 107 LEU A O 1
ATOM 887 N N . ILE A 1 108 ? -6.252 9.884 4.509 1.00 95.31 108 ILE A N 1
ATOM 888 C CA . ILE A 1 108 ? -6.215 9.408 3.113 1.00 95.31 108 ILE A CA 1
ATOM 889 C C . ILE A 1 108 ? -6.698 10.473 2.112 1.00 95.31 108 ILE A C 1
ATOM 891 O O . ILE A 1 108 ? -5.976 10.730 1.147 1.00 95.31 108 ILE A O 1
ATOM 895 N N . PRO A 1 109 ? -7.857 11.138 2.298 1.00 94.31 109 PRO A N 1
ATOM 896 C CA . PRO A 1 109 ? -8.328 12.124 1.326 1.00 94.31 109 PRO A CA 1
ATOM 897 C C . PRO A 1 109 ? -7.418 13.333 1.195 1.00 94.31 109 PRO A C 1
ATOM 899 O O . PRO A 1 109 ? -7.254 13.863 0.097 1.00 94.31 109 PRO A O 1
ATOM 902 N N . ARG A 1 110 ? -6.806 13.742 2.308 1.00 93.69 110 ARG A N 1
ATOM 903 C CA . ARG A 1 110 ? -5.913 14.897 2.365 1.00 93.69 110 ARG A CA 1
ATOM 904 C C . ARG A 1 110 ? -4.576 14.624 1.675 1.00 93.69 110 ARG A C 1
ATOM 906 O O . ARG A 1 110 ? -4.065 15.498 0.986 1.00 93.69 110 ARG A O 1
ATOM 913 N N . THR A 1 111 ? -4.023 13.429 1.858 1.00 94.69 111 THR A N 1
ATOM 914 C CA . THR A 1 111 ? -2.667 13.069 1.407 1.00 94.69 111 THR A CA 1
ATOM 915 C C . THR A 1 111 ? -2.667 12.444 0.012 1.00 94.69 111 THR A C 1
ATOM 917 O O . THR A 1 111 ? -1.961 12.900 -0.881 1.00 94.69 111 THR A O 1
ATOM 920 N N . LEU A 1 112 ? -3.518 11.442 -0.215 1.00 93.75 112 LEU A N 1
ATOM 921 C CA . LEU A 1 112 ? -3.549 10.653 -1.449 1.00 93.75 112 LEU A CA 1
ATOM 922 C C . LEU A 1 112 ? -4.497 11.220 -2.519 1.00 93.75 112 LEU A C 1
ATOM 924 O O . LEU A 1 112 ? -4.551 10.685 -3.627 1.00 93.75 112 LEU A O 1
ATOM 928 N N . LYS A 1 113 ? -5.245 12.290 -2.208 1.00 92.69 113 LYS A N 1
ATOM 929 C CA . LYS A 1 113 ? -6.223 12.944 -3.105 1.00 92.69 113 LYS A CA 1
ATOM 930 C C . LYS A 1 113 ? -7.304 11.986 -3.627 1.00 92.69 113 LYS A C 1
ATOM 932 O O . LYS A 1 113 ? -7.810 12.148 -4.736 1.00 92.69 113 LYS A O 1
ATOM 937 N N . VAL A 1 114 ? -7.673 10.984 -2.826 1.00 93.31 114 VAL A N 1
ATOM 938 C CA . VAL A 1 114 ? -8.748 10.029 -3.136 1.00 93.31 114 VAL A CA 1
ATOM 939 C C . VAL A 1 114 ? -9.885 10.147 -2.136 1.00 93.31 114 VAL A C 1
ATOM 941 O O . VAL A 1 114 ? -9.677 10.349 -0.945 1.00 93.31 114 VAL A O 1
ATOM 944 N N . LYS A 1 115 ? -11.119 9.981 -2.599 1.00 91.25 115 LYS A N 1
ATOM 945 C CA . LYS A 1 115 ? -12.270 9.999 -1.700 1.00 91.25 115 LYS A CA 1
ATOM 946 C C . LYS A 1 115 ? -12.439 8.659 -0.984 1.00 91.25 115 LYS A C 1
ATOM 948 O O . LYS A 1 115 ? -12.198 7.597 -1.558 1.00 91.25 115 LYS A O 1
ATOM 953 N N . ILE A 1 116 ? -12.935 8.708 0.253 1.00 89.81 116 ILE A N 1
ATOM 954 C CA . ILE A 1 116 ? -13.219 7.509 1.062 1.00 89.81 116 ILE A CA 1
ATOM 955 C C . ILE A 1 116 ? -14.304 6.645 0.400 1.00 89.81 116 ILE A C 1
ATOM 957 O O . ILE A 1 116 ? -14.230 5.423 0.465 1.00 89.81 116 ILE A O 1
ATOM 961 N N . GLU A 1 117 ? -15.270 7.259 -0.288 1.00 88.75 117 GLU A N 1
ATOM 962 C CA . GLU A 1 117 ? -16.378 6.568 -0.969 1.00 88.75 117 GLU A CA 1
ATOM 963 C C . GLU A 1 117 ? -15.926 5.624 -2.093 1.00 88.75 117 GLU A C 1
ATOM 965 O O . GLU A 1 117 ? -16.584 4.623 -2.357 1.00 88.75 117 GLU A O 1
ATOM 970 N N . HIS A 1 118 ? -14.764 5.878 -2.702 1.00 89.94 118 HIS A N 1
ATOM 971 C CA . HIS A 1 118 ? -14.184 4.997 -3.721 1.00 89.94 118 HIS A CA 1
ATOM 972 C C . HIS A 1 118 ? -13.502 3.753 -3.126 1.00 89.94 118 HIS A C 1
ATOM 974 O O . HIS A 1 118 ? -12.953 2.934 -3.863 1.00 89.94 118 HIS A O 1
ATOM 980 N N . CYS A 1 119 ? -13.504 3.610 -1.799 1.00 93.31 119 CYS A N 1
ATOM 981 C CA . CYS A 1 119 ? -12.950 2.451 -1.123 1.00 93.31 119 CYS A CA 1
ATOM 982 C C . CYS A 1 119 ? -13.770 1.193 -1.423 1.00 93.31 119 CYS A C 1
ATOM 984 O O . CYS A 1 119 ? -14.920 1.067 -0.999 1.00 93.31 119 CYS A O 1
ATOM 986 N N . MET A 1 120 ? -13.124 0.180 -1.995 1.00 92.69 120 MET A N 1
ATOM 987 C CA . MET A 1 120 ? -13.670 -1.173 -2.025 1.00 92.69 120 MET A CA 1
ATOM 988 C C . MET A 1 120 ? -13.303 -1.909 -0.732 1.00 92.69 120 MET A C 1
ATOM 990 O O . MET A 1 120 ? -12.125 -2.055 -0.406 1.00 92.69 120 MET A O 1
ATOM 994 N N . LYS A 1 121 ? -14.311 -2.377 0.010 1.00 93.00 121 LYS A N 1
ATOM 995 C CA . LYS A 1 121 ? -14.134 -3.145 1.251 1.00 93.00 121 LYS A CA 1
ATOM 996 C C . LYS A 1 121 ? -14.326 -4.634 0.971 1.00 93.00 121 LYS A C 1
ATOM 998 O O . LYS A 1 121 ? -15.350 -5.031 0.427 1.00 93.00 121 LYS A O 1
ATOM 1003 N N . LEU A 1 122 ? -13.363 -5.453 1.374 1.00 90.81 122 LEU A N 1
ATOM 1004 C CA . LEU A 1 122 ? -13.379 -6.905 1.207 1.00 90.81 122 LEU A CA 1
ATOM 1005 C C . LEU A 1 122 ? -13.176 -7.579 2.564 1.00 90.81 122 LEU A C 1
ATOM 1007 O O . LEU A 1 122 ? -12.320 -7.171 3.352 1.00 90.81 122 LEU A O 1
ATOM 1011 N N . LYS A 1 123 ? -13.951 -8.630 2.844 1.00 88.81 123 LYS A N 1
ATOM 1012 C CA . LYS A 1 123 ? -13.680 -9.506 3.990 1.00 88.81 123 LYS A CA 1
ATOM 1013 C C . LYS A 1 123 ? -12.507 -10.415 3.644 1.00 88.81 123 LYS A C 1
ATOM 1015 O O . LYS A 1 123 ? -12.479 -11.007 2.570 1.00 88.81 123 LYS A O 1
ATOM 1020 N N . ALA A 1 124 ? -11.563 -10.542 4.568 1.00 85.75 124 ALA A N 1
ATOM 1021 C CA . ALA A 1 124 ? -10.391 -11.388 4.415 1.00 85.75 124 ALA A CA 1
ATOM 1022 C C . ALA A 1 124 ? -10.308 -12.421 5.557 1.00 85.75 124 ALA A C 1
ATOM 1024 O O . ALA A 1 124 ? -10.884 -12.214 6.630 1.00 85.75 124 ALA A O 1
ATOM 1025 N N . PRO A 1 125 ? -9.568 -13.533 5.386 1.00 85.25 125 PRO A N 1
ATOM 1026 C CA . PRO A 1 125 ? -9.383 -14.532 6.445 1.00 85.25 125 PRO A CA 1
ATOM 1027 C C . PRO A 1 125 ? -8.749 -13.978 7.732 1.00 85.25 125 PRO A C 1
ATOM 1029 O O . PRO A 1 125 ? -8.966 -14.519 8.810 1.00 85.25 125 PRO A O 1
ATOM 1032 N N . TYR A 1 126 ? -7.997 -12.883 7.629 1.00 84.88 126 TYR A N 1
ATOM 1033 C CA . TYR A 1 126 ? -7.314 -12.220 8.744 1.00 84.88 126 TYR A CA 1
ATOM 1034 C C . TYR A 1 126 ? -8.063 -11.006 9.314 1.00 84.88 126 TYR A C 1
ATOM 1036 O O . TYR A 1 126 ? -7.565 -10.377 10.245 1.00 84.88 126 TYR A O 1
ATOM 1044 N N . GLY A 1 127 ? -9.211 -10.631 8.743 1.00 89.00 127 GLY A N 1
ATOM 1045 C CA . GLY A 1 127 ? -9.926 -9.403 9.098 1.00 89.00 127 GLY A CA 1
ATOM 1046 C C . GLY A 1 127 ? -10.582 -8.763 7.880 1.00 89.00 127 GLY A C 1
ATOM 1047 O O . GLY A 1 127 ? -11.412 -9.386 7.215 1.00 89.00 127 GLY A O 1
ATOM 1048 N N . MET A 1 128 ? -10.207 -7.525 7.569 1.00 91.12 128 MET A N 1
ATOM 1049 C CA . MET A 1 128 ? -10.747 -6.775 6.433 1.00 91.12 128 MET A CA 1
ATOM 1050 C C . MET A 1 128 ? -9.640 -6.187 5.565 1.00 91.12 128 MET A C 1
ATOM 1052 O O . MET A 1 128 ? -8.526 -5.940 6.017 1.00 91.12 128 MET A O 1
ATOM 1056 N N . GLN A 1 129 ? -9.966 -5.937 4.306 1.00 92.56 129 GLN A N 1
ATOM 1057 C CA . GLN A 1 129 ? -9.109 -5.236 3.368 1.00 92.56 129 GLN A CA 1
ATOM 1058 C C . GLN A 1 129 ? -9.878 -4.064 2.762 1.00 92.56 129 GLN A C 1
ATOM 1060 O O . GLN A 1 129 ? -11.029 -4.206 2.352 1.00 92.56 129 GLN A O 1
ATOM 1065 N N . MET A 1 130 ? -9.228 -2.912 2.695 1.00 94.31 130 MET A N 1
ATOM 1066 C CA . MET A 1 130 ? -9.716 -1.717 2.019 1.00 94.31 130 MET A CA 1
ATOM 1067 C C . MET A 1 130 ? -8.818 -1.445 0.817 1.00 94.31 130 MET A C 1
ATOM 1069 O O . MET A 1 130 ? -7.596 -1.532 0.933 1.00 94.31 130 MET A O 1
ATOM 1073 N N . ARG A 1 131 ? -9.408 -1.171 -0.346 1.00 95.12 131 ARG A N 1
ATOM 1074 C CA . ARG A 1 131 ? -8.680 -0.991 -1.605 1.00 95.12 131 ARG A CA 1
ATOM 1075 C C . ARG A 1 131 ? -9.081 0.307 -2.282 1.00 95.12 131 ARG A C 1
ATOM 1077 O O . ARG A 1 131 ? -10.268 0.606 -2.400 1.00 95.12 131 ARG A O 1
ATOM 1084 N N . TRP A 1 132 ? -8.079 1.003 -2.799 1.00 95.75 132 TRP A N 1
ATOM 1085 C CA . TRP A 1 132 ? -8.212 2.184 -3.635 1.00 95.75 132 TRP A CA 1
ATOM 1086 C C . TRP A 1 132 ? -7.353 2.045 -4.885 1.00 95.75 132 TRP A C 1
ATOM 1088 O O . TRP A 1 132 ? -6.331 1.354 -4.903 1.00 95.75 132 TRP A O 1
ATOM 1098 N N . ARG A 1 133 ? -7.763 2.767 -5.924 1.00 94.56 133 ARG A N 1
ATOM 1099 C CA . ARG A 1 133 ? -6.911 3.103 -7.058 1.00 94.56 133 ARG A CA 1
ATOM 1100 C C . ARG A 1 133 ? -6.532 4.571 -6.920 1.00 94.56 133 ARG A C 1
ATOM 1102 O O . ARG A 1 133 ? -7.421 5.419 -6.863 1.00 94.56 133 ARG A O 1
ATOM 1109 N N . LEU A 1 134 ? -5.236 4.845 -6.804 1.00 94.44 134 LEU A N 1
ATOM 1110 C CA . LEU A 1 134 ? -4.733 6.209 -6.678 1.00 94.44 134 LEU A CA 1
ATOM 1111 C C . LEU A 1 134 ? -4.808 6.952 -8.021 1.00 94.44 134 LEU A C 1
ATOM 1113 O O . LEU A 1 134 ? -4.925 6.293 -9.061 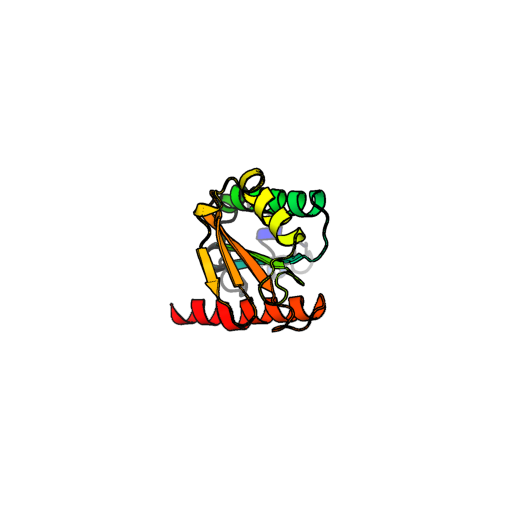1.00 94.44 134 LEU A O 1
ATOM 1117 N N . PRO A 1 135 ? -4.760 8.299 -8.029 1.00 92.19 135 PRO A N 1
ATOM 1118 C CA . PRO A 1 135 ? -4.940 9.091 -9.244 1.00 92.19 135 PRO A CA 1
ATOM 1119 C C . PRO A 1 135 ? -3.911 8.786 -10.334 1.00 92.19 135 PRO A C 1
ATOM 1121 O O . PRO A 1 135 ? -4.266 8.743 -11.508 1.00 92.19 135 PRO A O 1
ATOM 1124 N N . GLY A 1 136 ? -2.659 8.517 -9.961 1.00 88.06 136 GLY A N 1
ATOM 1125 C CA . GLY A 1 136 ? -1.626 8.099 -10.899 1.00 88.06 136 GLY A CA 1
ATOM 1126 C C . GLY A 1 136 ? -1.878 6.698 -11.449 1.00 88.06 136 GLY A C 1
ATOM 1127 O O . GLY A 1 136 ? -1.392 6.373 -12.531 1.00 88.06 136 GLY A O 1
ATOM 1128 N N . GLY A 1 137 ? -2.644 5.856 -10.754 1.00 89.69 137 GLY A N 1
ATOM 1129 C CA . GLY A 1 137 ? -3.002 4.498 -11.160 1.00 89.69 137 GLY A CA 1
ATOM 1130 C C . GLY A 1 137 ? -2.356 3.386 -10.334 1.00 89.69 137 GLY A C 1
ATOM 1131 O O . GLY A 1 137 ? -2.620 2.222 -10.628 1.00 89.69 137 GLY A O 1
ATOM 1132 N N . MET A 1 138 ? -1.549 3.709 -9.316 1.00 93.81 138 MET A N 1
ATOM 1133 C CA . MET A 1 138 ? -1.047 2.735 -8.340 1.00 93.81 138 MET A CA 1
ATOM 1134 C C . MET A 1 138 ? -2.204 2.134 -7.526 1.00 93.81 138 MET A C 1
ATOM 1136 O O . MET A 1 138 ? -3.122 2.846 -7.101 1.00 93.81 138 MET A O 1
ATOM 1140 N N . PHE A 1 139 ? -2.164 0.823 -7.274 1.00 93.94 139 PHE A N 1
ATOM 1141 C CA . PHE A 1 139 ? -3.099 0.189 -6.343 1.00 93.94 139 PHE A CA 1
ATOM 1142 C C . PHE A 1 139 ? -2.646 0.424 -4.902 1.00 93.94 139 PHE A C 1
ATOM 1144 O O . PHE A 1 139 ? -1.488 0.191 -4.561 1.00 93.94 139 PHE A O 1
ATOM 1151 N N . PHE A 1 140 ? -3.572 0.858 -4.050 1.00 95.94 140 PHE A N 1
ATOM 1152 C CA . PHE A 1 140 ? -3.318 1.124 -2.637 1.00 95.94 140 PHE A CA 1
ATOM 1153 C C . PHE A 1 140 ? -4.262 0.308 -1.758 1.00 95.94 140 PHE A C 1
ATOM 1155 O O . PHE A 1 140 ? -5.483 0.364 -1.907 1.00 95.94 140 PHE A O 1
ATOM 1162 N N . HIS A 1 141 ? -3.691 -0.509 -0.881 1.00 95.12 141 HIS A N 1
ATOM 1163 C CA . HIS A 1 141 ? -4.402 -1.495 -0.085 1.00 95.12 141 HIS A CA 1
ATOM 1164 C C . HIS A 1 141 ? -4.075 -1.304 1.397 1.00 95.12 141 HIS A C 1
ATOM 1166 O O . HIS A 1 141 ? -2.912 -1.251 1.790 1.00 95.12 141 HIS A O 1
ATOM 1172 N N . ILE A 1 142 ? -5.103 -1.287 2.239 1.00 94.81 142 ILE A N 1
ATOM 1173 C CA . ILE A 1 142 ? -4.960 -1.328 3.695 1.00 94.81 142 ILE A CA 1
ATOM 1174 C C . ILE A 1 142 ? -5.541 -2.645 4.195 1.00 94.81 142 ILE A C 1
ATOM 1176 O O . ILE A 1 142 ? -6.696 -2.981 3.937 1.00 94.81 142 ILE A O 1
ATOM 1180 N N . HIS A 1 143 ? -4.724 -3.395 4.915 1.00 92.75 143 HIS A N 1
ATOM 1181 C CA . HIS A 1 143 ? -5.047 -4.672 5.520 1.00 92.75 143 HIS A CA 1
ATOM 1182 C C . HIS A 1 143 ? -5.292 -4.452 7.011 1.00 92.75 143 HIS A C 1
ATOM 1184 O O . HIS A 1 143 ? -4.365 -4.180 7.773 1.00 92.75 143 HIS A O 1
ATOM 1190 N N . LEU A 1 144 ? -6.551 -4.565 7.418 1.00 91.75 144 LEU A N 1
ATOM 1191 C CA . LEU A 1 144 ? -7.001 -4.400 8.793 1.00 91.75 144 LEU A CA 1
ATOM 1192 C C . LEU A 1 144 ? -7.031 -5.767 9.467 1.00 91.75 144 LEU A C 1
ATOM 1194 O O . LEU A 1 144 ? -7.894 -6.602 9.176 1.00 91.75 144 LEU A O 1
ATOM 1198 N N . LYS A 1 145 ? -6.063 -6.005 10.347 1.00 89.31 145 LYS A N 1
ATOM 1199 C CA . LYS A 1 145 ? -5.935 -7.267 11.065 1.00 89.31 145 LYS A CA 1
ATOM 1200 C C . LYS A 1 145 ? -6.870 -7.320 12.269 1.00 89.31 145 LYS A C 1
ATOM 1202 O O . LYS A 1 145 ? -6.913 -6.397 13.083 1.00 89.31 145 LYS A O 1
ATOM 1207 N N . ASP A 1 146 ? -7.573 -8.437 12.387 1.00 86.62 146 ASP A N 1
ATOM 1208 C CA . ASP A 1 146 ? -8.364 -8.781 13.560 1.00 86.62 146 ASP A CA 1
ATOM 1209 C C . ASP A 1 146 ? -7.508 -9.555 14.567 1.00 86.62 146 ASP A C 1
ATOM 1211 O O . ASP A 1 146 ? -6.958 -10.621 14.265 1.00 86.62 146 ASP A O 1
ATOM 1215 N N . ASN A 1 147 ? -7.418 -9.012 15.779 1.00 81.88 147 ASN A N 1
ATOM 1216 C CA . ASN A 1 147 ? -6.635 -9.576 16.875 1.00 81.88 147 ASN A CA 1
ATOM 1217 C C . ASN A 1 147 ? -7.149 -10.936 17.354 1.00 81.88 147 ASN A C 1
ATOM 1219 O O . ASN A 1 147 ? -6.396 -11.687 17.972 1.00 81.88 147 ASN A O 1
ATOM 1223 N N . LEU A 1 148 ? -8.423 -11.247 17.103 1.00 78.50 148 LEU A N 1
ATOM 1224 C CA . LEU A 1 148 ? -9.007 -12.543 17.443 1.00 78.50 148 LEU A CA 1
ATOM 1225 C C . LEU A 1 148 ? -8.635 -13.620 16.419 1.00 78.50 148 LEU A C 1
ATOM 1227 O O . LEU A 1 148 ? -8.634 -14.805 16.745 1.00 78.50 148 LEU A O 1
ATOM 1231 N N . ARG A 1 149 ? -8.306 -13.220 15.185 1.00 76.38 149 ARG A N 1
ATOM 1232 C CA . ARG A 1 149 ? -8.057 -14.140 14.065 1.00 76.38 149 ARG A CA 1
ATOM 1233 C C . ARG A 1 149 ? -6.577 -14.336 13.779 1.00 76.38 149 ARG A C 1
ATOM 1235 O O . ARG A 1 149 ? -6.180 -15.410 13.338 1.00 76.38 149 ARG A O 1
ATOM 1242 N N . VAL A 1 150 ? -5.749 -13.323 14.027 1.00 75.56 150 VAL A N 1
ATOM 1243 C CA . VAL A 1 150 ? -4.309 -13.388 13.759 1.00 75.56 150 VAL A CA 1
ATOM 1244 C C . VAL A 1 150 ? -3.520 -12.930 14.976 1.00 75.56 150 VAL A C 1
ATOM 1246 O O . VAL A 1 150 ? -3.793 -11.885 15.556 1.00 75.56 150 VAL A O 1
ATOM 1249 N N . LYS A 1 151 ? -2.476 -13.692 15.327 1.00 72.94 151 LYS A N 1
ATOM 1250 C CA . LYS A 1 151 ? -1.593 -13.384 16.459 1.00 72.94 151 LYS A CA 1
ATOM 1251 C C . LYS A 1 151 ? -0.995 -11.985 16.339 1.00 72.94 151 LYS A C 1
ATOM 1253 O O . LYS A 1 151 ? -0.334 -11.671 15.350 1.00 72.94 151 LYS A O 1
ATOM 1258 N N . ASN A 1 152 ? -1.170 -11.172 17.374 1.00 64.75 152 ASN A N 1
ATOM 1259 C CA . ASN A 1 152 ? -0.566 -9.841 17.493 1.00 64.75 152 ASN A CA 1
ATOM 1260 C C . ASN A 1 152 ? 0.969 -9.952 17.525 1.00 64.75 152 ASN A C 1
ATOM 1262 O O . ASN A 1 152 ? 1.479 -10.950 18.045 1.00 64.75 152 ASN A O 1
ATOM 1266 N N . LYS A 1 153 ? 1.676 -8.941 16.988 1.00 70.12 153 LYS A N 1
ATOM 1267 C CA . LYS A 1 153 ? 3.144 -8.714 16.925 1.00 70.12 153 LYS A CA 1
ATOM 1268 C C . LYS A 1 153 ? 3.641 -8.527 15.486 1.00 70.12 153 LYS A C 1
ATOM 1270 O O . LYS A 1 153 ? 3.289 -9.284 14.581 1.00 70.12 153 LYS A O 1
ATOM 1275 N N . LYS A 1 154 ? 4.612 -7.614 15.334 1.00 67.81 154 LYS A N 1
ATOM 1276 C CA . LYS A 1 154 ? 5.263 -7.241 14.060 1.00 67.81 154 LYS A CA 1
ATOM 1277 C C . LYS A 1 154 ? 5.777 -8.442 13.248 1.00 67.81 154 LYS A C 1
ATOM 1279 O O . LYS A 1 154 ? 5.633 -8.460 12.032 1.00 67.81 154 LYS A O 1
ATOM 1284 N N . ARG A 1 155 ? 6.305 -9.483 13.905 1.00 78.62 155 ARG A N 1
ATOM 1285 C CA . ARG A 1 155 ? 6.807 -10.702 13.236 1.00 78.62 155 ARG A CA 1
ATOM 1286 C C . ARG A 1 155 ? 5.706 -11.472 12.493 1.00 78.62 155 ARG A C 1
ATOM 1288 O O . ARG A 1 155 ? 5.952 -11.975 11.405 1.00 78.62 155 ARG A O 1
ATOM 1295 N N . TRP A 1 156 ? 4.494 -11.534 13.045 1.00 79.69 156 TRP A N 1
ATOM 1296 C CA . TRP A 1 156 ? 3.361 -12.198 12.392 1.00 79.69 156 TRP A CA 1
ATOM 1297 C C . TRP A 1 156 ? 2.815 -11.372 11.232 1.00 79.69 156 TRP A C 1
ATOM 1299 O O . TRP A 1 156 ? 2.453 -11.943 10.209 1.00 79.69 156 TRP A O 1
ATOM 1309 N N . SER A 1 157 ? 2.832 -10.041 11.351 1.00 75.38 157 SER A N 1
ATOM 1310 C CA . SER A 1 157 ? 2.523 -9.152 10.227 1.00 75.38 157 SER A CA 1
ATOM 1311 C C . SER A 1 157 ? 3.525 -9.329 9.080 1.00 75.38 157 SER A C 1
ATOM 1313 O O . SER A 1 157 ? 3.123 -9.306 7.921 1.00 75.38 157 SER A O 1
ATOM 1315 N N . GLN A 1 158 ? 4.803 -9.595 9.392 1.00 78.50 158 GLN A N 1
ATOM 1316 C CA . GLN A 1 158 ? 5.810 -9.914 8.377 1.00 78.50 158 GLN A CA 1
ATOM 1317 C C . GLN A 1 158 ? 5.522 -11.210 7.621 1.00 78.50 158 GLN A C 1
ATOM 1319 O O . GLN A 1 158 ? 5.504 -11.232 6.394 1.00 78.50 158 GLN A O 1
ATOM 1324 N N . VAL A 1 159 ? 5.251 -12.289 8.356 1.00 81.62 159 VAL A N 1
ATOM 1325 C CA . VAL A 1 159 ? 4.890 -13.582 7.754 1.00 81.62 159 VAL A CA 1
ATOM 1326 C C . VAL A 1 159 ? 3.613 -13.456 6.917 1.00 81.62 159 VAL A C 1
ATOM 1328 O O . VAL A 1 159 ? 3.514 -14.033 5.838 1.00 81.62 159 VAL A O 1
ATOM 1331 N N . MET A 1 160 ? 2.654 -12.656 7.383 1.00 81.56 160 MET A N 1
ATOM 1332 C CA . MET A 1 160 ? 1.387 -12.432 6.699 1.00 81.56 160 MET A CA 1
ATOM 1333 C C . MET A 1 160 ? 1.556 -11.748 5.340 1.00 81.56 160 MET A C 1
ATOM 1335 O O . MET A 1 160 ? 0.947 -12.212 4.379 1.00 81.56 160 MET A O 1
ATOM 1339 N N . TYR A 1 161 ? 2.350 -10.674 5.225 1.00 80.56 161 TYR A N 1
ATOM 1340 C CA . TYR A 1 161 ? 2.528 -10.041 3.913 1.00 80.56 161 TYR A CA 1
ATOM 1341 C C . TYR A 1 161 ? 3.321 -10.932 2.960 1.00 80.56 161 TYR A C 1
ATOM 1343 O O . TYR A 1 161 ? 2.997 -10.966 1.778 1.00 80.56 161 TYR A O 1
ATOM 1351 N N . MET A 1 162 ? 4.297 -11.699 3.463 1.00 81.50 162 MET A N 1
ATOM 1352 C CA . MET A 1 162 ? 5.020 -12.668 2.637 1.00 81.50 162 MET A CA 1
ATOM 1353 C C . MET A 1 162 ? 4.062 -13.714 2.072 1.00 81.50 162 MET A C 1
ATOM 1355 O O . MET A 1 162 ? 4.063 -13.929 0.869 1.00 81.50 162 MET A O 1
ATOM 1359 N N . SER A 1 163 ? 3.185 -14.291 2.899 1.00 83.50 163 SER A N 1
ATOM 1360 C CA . SER A 1 163 ? 2.187 -15.253 2.417 1.00 83.50 163 SER A CA 1
ATOM 1361 C C . SER A 1 163 ? 1.152 -14.607 1.487 1.00 83.50 163 SER A C 1
ATOM 1363 O O . SER A 1 163 ? 0.791 -15.165 0.456 1.00 83.50 163 SER A O 1
ATOM 1365 N N . TYR A 1 164 ? 0.709 -13.381 1.777 1.00 84.00 164 TYR A N 1
ATOM 1366 C CA . TYR A 1 164 ? -0.218 -12.668 0.897 1.00 84.00 164 TYR A CA 1
ATOM 1367 C C . TYR A 1 164 ? 0.384 -12.398 -0.492 1.00 84.00 164 TYR A C 1
ATOM 1369 O O . TYR A 1 164 ? -0.281 -12.619 -1.504 1.00 84.00 164 TYR A O 1
ATOM 1377 N N . VAL A 1 165 ? 1.630 -11.926 -0.555 1.00 82.00 165 VAL A N 1
ATOM 1378 C CA . VAL A 1 165 ? 2.290 -11.612 -1.827 1.00 82.00 165 VAL A CA 1
ATOM 1379 C C . VAL A 1 165 ? 2.703 -12.896 -2.552 1.00 82.00 165 VAL A C 1
ATOM 1381 O O . VAL A 1 165 ? 2.316 -13.097 -3.699 1.00 82.00 165 VAL A O 1
ATOM 1384 N N . LEU A 1 166 ? 3.438 -13.785 -1.881 1.00 79.31 166 LEU A N 1
ATOM 1385 C CA . LEU A 1 166 ? 4.038 -14.963 -2.512 1.00 79.31 166 LEU A CA 1
ATOM 1386 C C . LEU A 1 166 ? 3.052 -16.106 -2.752 1.00 79.31 166 LEU A C 1
ATOM 1388 O O . LEU A 1 166 ? 3.193 -16.813 -3.741 1.00 79.31 166 LEU A O 1
ATOM 1392 N N . ASP A 1 167 ? 2.061 -16.310 -1.880 1.00 81.00 167 ASP A N 1
ATOM 1393 C CA . ASP A 1 167 ? 1.156 -17.457 -2.017 1.00 81.00 167 ASP A CA 1
ATOM 1394 C C . ASP A 1 167 ? -0.168 -17.079 -2.674 1.00 81.00 167 ASP A C 1
ATOM 1396 O O . ASP A 1 167 ? -0.732 -17.885 -3.409 1.00 81.00 167 ASP A O 1
ATOM 1400 N N . PHE A 1 168 ? -0.710 -15.894 -2.382 1.00 81.44 168 PHE A N 1
ATOM 1401 C CA . PHE A 1 168 ? -2.033 -15.498 -2.870 1.00 81.44 168 PHE A CA 1
ATOM 1402 C C . PHE A 1 168 ? -1.955 -14.664 -4.151 1.00 81.44 168 PHE A C 1
ATOM 1404 O O . PHE A 1 168 ? -2.596 -15.011 -5.143 1.00 81.44 168 PHE A O 1
ATOM 1411 N N . LYS A 1 169 ? -1.161 -13.588 -4.159 1.00 81.56 169 LYS A N 1
ATOM 1412 C CA . LYS A 1 169 ? -1.037 -12.703 -5.326 1.00 81.56 169 LYS A CA 1
ATOM 1413 C C . LYS A 1 169 ? -0.337 -13.374 -6.504 1.00 81.56 169 LYS A C 1
ATOM 1415 O O . LYS A 1 169 ? -0.847 -13.278 -7.615 1.00 81.56 169 LYS A O 1
ATOM 1420 N N . GLU A 1 170 ? 0.751 -14.105 -6.273 1.00 76.12 170 GLU A N 1
ATOM 1421 C CA . GLU A 1 170 ? 1.402 -14.890 -7.334 1.00 76.12 170 GLU A CA 1
ATOM 1422 C C . GLU A 1 170 ? 0.451 -15.926 -7.952 1.00 76.12 170 GLU A C 1
ATOM 1424 O O . GLU A 1 170 ? 0.378 -16.030 -9.173 1.00 76.12 170 GLU A O 1
ATOM 1429 N N . LYS A 1 171 ? -0.353 -16.641 -7.149 1.00 78.25 171 LYS A N 1
ATOM 1430 C CA . LYS A 1 171 ? -1.340 -17.601 -7.683 1.00 78.25 171 LYS A CA 1
ATOM 1431 C C . LYS A 1 171 ? -2.435 -16.929 -8.506 1.00 78.25 171 LYS A C 1
ATOM 1433 O O . LYS A 1 171 ? -2.834 -17.476 -9.529 1.00 78.25 171 LYS A O 1
ATOM 1438 N N . LEU A 1 172 ? -2.919 -15.762 -8.079 1.00 75.44 172 LEU A N 1
ATOM 1439 C CA . LEU A 1 172 ? -3.888 -14.981 -8.855 1.00 75.44 172 LEU A CA 1
ATOM 1440 C C . LEU A 1 172 ? -3.290 -14.518 -10.188 1.00 75.44 172 LEU A C 1
ATOM 1442 O O . LEU A 1 172 ? -3.899 -14.704 -11.230 1.00 75.44 172 LEU A O 1
ATOM 1446 N N . ASN A 1 173 ? -2.068 -13.991 -10.173 1.00 67.94 173 ASN A N 1
ATOM 1447 C CA . ASN A 1 173 ? -1.407 -13.525 -11.392 1.00 67.94 173 ASN A CA 1
ATOM 1448 C C . ASN A 1 173 ? -0.997 -14.681 -12.324 1.00 67.94 173 ASN A C 1
ATOM 1450 O O . ASN A 1 173 ? -0.905 -14.493 -13.534 1.00 67.94 173 ASN A O 1
ATOM 1454 N N . GLY A 1 174 ? -0.728 -15.865 -11.7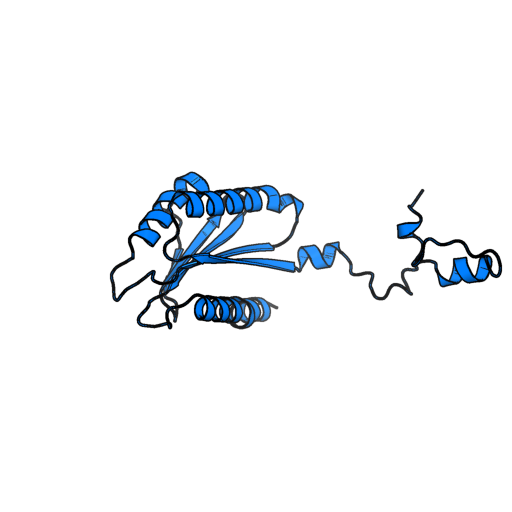68 1.00 59.22 174 GLY A N 1
ATOM 1455 C CA . GLY A 1 174 ? -0.394 -17.079 -12.512 1.00 59.22 174 GLY A CA 1
ATOM 1456 C C . GLY A 1 174 ? -1.600 -17.873 -13.018 1.00 59.22 174 GLY A C 1
ATOM 1457 O O . GLY A 1 174 ? -1.403 -18.782 -13.809 1.00 59.22 174 GLY A O 1
ATOM 1458 N N . SER A 1 175 ? -2.825 -17.557 -12.580 1.00 49.84 175 SER A N 1
ATOM 1459 C CA . SER A 1 175 ? -4.060 -18.159 -13.117 1.00 49.84 175 SER A CA 1
ATOM 1460 C C . SER A 1 175 ? -4.644 -17.387 -14.306 1.00 49.84 175 SER A C 1
ATOM 1462 O O . SER A 1 175 ? -5.478 -17.933 -15.020 1.00 49.84 175 SER A O 1
ATOM 1464 N N . ASP A 1 176 ? -4.159 -16.164 -14.548 1.00 44.59 176 ASP A N 1
ATOM 1465 C CA . ASP A 1 176 ? -4.445 -15.339 -15.733 1.00 44.59 176 ASP A CA 1
ATOM 1466 C C . ASP A 1 176 ? -3.385 -15.497 -16.857 1.00 44.59 176 ASP A C 1
ATOM 1468 O O . ASP A 1 176 ? -3.420 -14.763 -17.848 1.00 44.59 176 ASP A O 1
ATOM 1472 N N . ARG A 1 177 ? -2.427 -16.429 -16.719 1.00 39.94 177 ARG A N 1
ATOM 1473 C CA . ARG A 1 177 ? -1.439 -16.809 -17.750 1.00 39.94 177 ARG A CA 1
ATOM 1474 C C . ARG A 1 177 ? -1.651 -18.246 -18.202 1.00 39.94 177 ARG A C 1
ATOM 1476 O O . ARG A 1 177 ? -1.436 -18.489 -19.409 1.00 39.94 177 ARG A O 1
#

Sequence (177 aa):
MAKESSLFWMPTYNGVLLEQHLLLNRRNEITDDYQVKQRELVNNSCVYICTTMYHEIEQEMEQLLHSLHDIDCAREKSKRQIESHIFFDGAIKGDVLNNYVLQLISLIPRTLKVKIEHCMKLKAPYGMQMRWRLPGGMFFHIHLKDNLRVKNKKRWSQVMYMSYVLDFKEKLNGSDR